Protein AF-A0A7C0WZ64-F1 (afdb_monomer_lite)

Foldseek 3Di:
DPPPDCQWAWDWDADPVLEIEIDPTDGHPVCPPVCPSLVRVVVSVVVSPGPYYDYDDDPPPVVVVVSVVD

Radius of gyration: 12.64 Å; chains: 1; bounding box: 28×18×37 Å

Structure (mmCIF, N/CA/C/O backbone):
data_AF-A0A7C0WZ64-F1
#
_entry.id   AF-A0A7C0WZ64-F1
#
loop_
_atom_site.group_PDB
_atom_site.id
_atom_site.type_symbol
_atom_site.label_atom_id
_atom_site.label_alt_id
_atom_site.label_comp_id
_atom_site.label_asym_id
_atom_site.label_entity_id
_atom_site.label_seq_id
_atom_site.pdbx_PDB_ins_code
_atom_site.Cartn_x
_atom_site.Cartn_y
_atom_site.Cartn_z
_atom_site.occupancy
_atom_site.B_iso_or_equiv
_atom_site.auth_seq_id
_atom_site.auth_comp_id
_atom_site.auth_asym_id
_atom_site.aut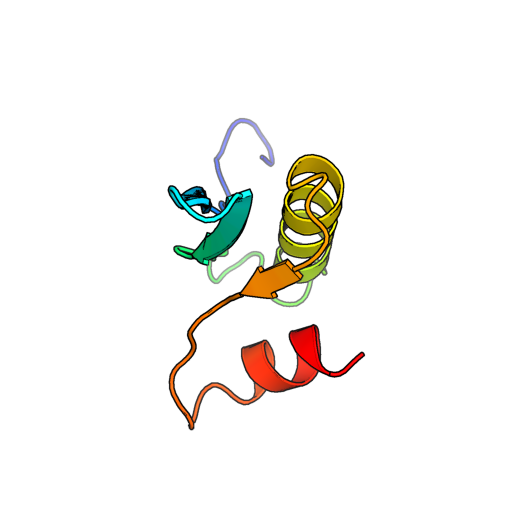h_atom_id
_atom_site.pdbx_PDB_model_num
ATOM 1 N N . MET A 1 1 ? -3.617 5.377 -14.298 1.00 82.19 1 MET A N 1
ATOM 2 C CA . MET A 1 1 ? -3.592 4.895 -15.689 1.00 82.19 1 MET A CA 1
ATOM 3 C C . MET A 1 1 ? -2.922 5.953 -16.534 1.00 82.19 1 MET A C 1
ATOM 5 O O . MET A 1 1 ? -2.942 7.112 -16.137 1.00 82.19 1 MET A O 1
ATOM 9 N N . GLU A 1 2 ? -2.316 5.551 -17.638 1.00 88.00 2 GLU A N 1
ATOM 10 C CA . GLU A 1 2 ? -1.774 6.435 -18.672 1.00 88.00 2 GLU A CA 1
ATOM 11 C C . GLU A 1 2 ? -2.086 5.758 -20.005 1.00 88.00 2 GLU A C 1
ATOM 13 O O . GLU A 1 2 ? -1.811 4.568 -20.137 1.00 88.00 2 GLU A O 1
ATOM 18 N N . ASN A 1 3 ? -2.741 6.472 -20.927 1.00 92.25 3 ASN A N 1
ATOM 19 C CA . ASN A 1 3 ? -3.227 5.928 -22.204 1.00 92.25 3 ASN A CA 1
ATOM 20 C C . ASN A 1 3 ? -3.995 4.599 -22.037 1.00 92.25 3 ASN A C 1
ATOM 22 O O . ASN A 1 3 ? -3.659 3.603 -22.668 1.00 92.25 3 ASN A O 1
ATOM 26 N N . ASP A 1 4 ? -4.950 4.566 -21.100 1.00 93.25 4 ASP A N 1
ATOM 27 C CA . ASP A 1 4 ? -5.768 3.392 -20.737 1.00 93.25 4 ASP A CA 1
ATOM 28 C C . ASP A 1 4 ? -5.009 2.161 -20.208 1.00 93.25 4 ASP A C 1
ATOM 30 O O . ASP A 1 4 ? -5.595 1.111 -19.948 1.00 93.25 4 ASP A O 1
ATOM 34 N N . ILE A 1 5 ? -3.712 2.302 -19.922 1.00 95.00 5 ILE A N 1
ATOM 35 C CA . ILE A 1 5 ? -2.890 1.243 -19.335 1.00 95.00 5 ILE A CA 1
ATOM 36 C C . ILE A 1 5 ? -2.778 1.444 -17.818 1.00 95.00 5 ILE A C 1
ATOM 38 O O . ILE A 1 5 ? -2.485 2.535 -17.305 1.00 95.00 5 ILE A O 1
ATOM 42 N N . VAL A 1 6 ? -2.984 0.369 -17.051 1.00 95.94 6 VAL A N 1
ATOM 43 C CA . VAL A 1 6 ? -2.767 0.359 -15.597 1.00 95.94 6 VAL A CA 1
ATOM 44 C C . VAL A 1 6 ? -1.267 0.314 -15.296 1.00 95.94 6 VAL A C 1
ATOM 46 O O . VAL A 1 6 ? -0.641 -0.737 -15.286 1.00 95.94 6 VAL A O 1
ATOM 49 N N . ILE A 1 7 ? -0.693 1.480 -15.002 1.00 97.38 7 ILE A N 1
ATOM 50 C CA . ILE A 1 7 ? 0.741 1.648 -14.693 1.00 97.38 7 ILE A CA 1
ATOM 51 C C . ILE A 1 7 ? 1.090 1.499 -13.204 1.00 97.38 7 ILE A C 1
ATOM 53 O O . ILE A 1 7 ? 2.252 1.596 -12.810 1.00 97.38 7 ILE A O 1
ATOM 57 N N . GLY A 1 8 ? 0.093 1.303 -12.344 1.00 97.19 8 GLY A N 1
ATOM 58 C CA . GLY A 1 8 ? 0.303 1.100 -10.918 1.00 97.19 8 GLY A CA 1
ATOM 59 C C . GLY A 1 8 ? -0.993 0.857 -10.162 1.00 97.19 8 GLY A C 1
ATOM 60 O O . GLY A 1 8 ? -2.064 1.284 -10.592 1.00 97.19 8 GLY A O 1
ATOM 61 N N . LEU A 1 9 ? -0.878 0.163 -9.035 1.00 97.25 9 LEU A N 1
ATOM 62 C CA . LEU A 1 9 ? -1.995 -0.192 -8.171 1.00 97.25 9 LEU A CA 1
ATOM 63 C C . LEU A 1 9 ? -1.544 -0.304 -6.716 1.00 97.25 9 LEU A C 1
ATOM 65 O O . LEU A 1 9 ? -0.371 -0.541 -6.423 1.00 97.25 9 LEU A O 1
ATOM 69 N N . SER A 1 10 ? -2.506 -0.159 -5.814 1.00 96.38 10 SER A N 1
ATOM 70 C CA . SER A 1 10 ? -2.364 -0.41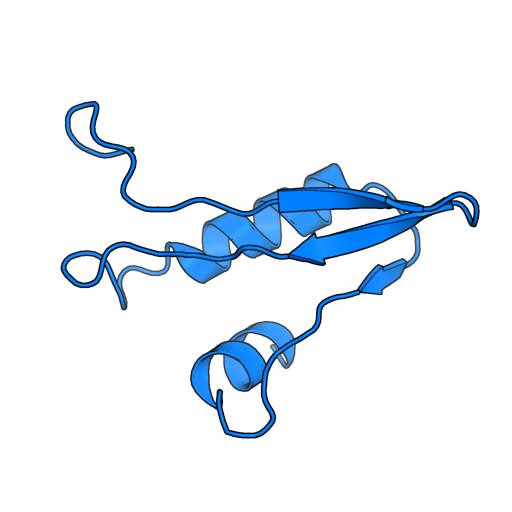9 -4.387 1.00 96.38 10 SER A CA 1
ATOM 71 C C . SER A 1 10 ? -3.663 -1.025 -3.875 1.00 96.38 10 SER A C 1
ATOM 73 O O . SER A 1 10 ? -4.743 -0.680 -4.356 1.00 96.38 10 SER A O 1
ATOM 75 N N . ARG A 1 11 ? -3.562 -1.928 -2.906 1.00 96.06 11 ARG A N 1
ATOM 76 C CA . ARG A 1 11 ? -4.701 -2.555 -2.241 1.00 96.06 11 ARG A CA 1
ATOM 77 C C . ARG A 1 11 ? -4.884 -1.935 -0.865 1.00 96.06 11 ARG A C 1
ATOM 79 O O . ARG A 1 11 ? -3.925 -1.830 -0.104 1.00 96.06 11 ARG A O 1
ATOM 86 N N . LEU A 1 12 ? -6.134 -1.640 -0.534 1.00 95.62 12 LEU A N 1
ATOM 87 C CA . LEU A 1 12 ? -6.592 -1.309 0.808 1.00 95.62 12 LEU A CA 1
ATOM 88 C C . LEU A 1 12 ? -7.478 -2.455 1.314 1.00 95.62 12 LEU A C 1
ATOM 90 O O . LEU A 1 12 ? -8.391 -2.879 0.609 1.00 95.62 12 LEU A O 1
ATOM 94 N N . LYS A 1 13 ? -7.187 -2.991 2.501 1.00 95.56 13 LYS A N 1
ATOM 95 C CA . LYS A 1 13 ? -7.990 -4.030 3.161 1.00 95.56 13 LYS A CA 1
ATOM 96 C C . LYS A 1 13 ? -8.329 -3.582 4.577 1.00 95.56 13 LYS A C 1
ATOM 98 O O . LYS A 1 13 ? -7.423 -3.236 5.323 1.00 95.56 13 LYS A O 1
ATOM 103 N N . TYR A 1 14 ? -9.597 -3.663 4.955 1.00 93.88 14 TYR A N 1
ATOM 104 C CA . TYR A 1 14 ? -10.039 -3.422 6.326 1.00 93.88 14 TYR A CA 1
ATOM 105 C C . TYR A 1 14 ? -9.932 -4.704 7.153 1.00 93.88 14 TYR A C 1
ATOM 107 O O . TYR A 1 14 ? -10.232 -5.795 6.655 1.00 93.88 14 TYR A O 1
ATOM 115 N N . SER A 1 15 ? -9.466 -4.586 8.393 1.00 88.88 15 SER A N 1
ATOM 116 C CA . SER A 1 15 ? -9.483 -5.667 9.380 1.00 88.88 15 SER A CA 1
ATOM 117 C C . SER A 1 15 ? -10.653 -5.513 10.353 1.00 88.88 15 SER A C 1
ATOM 119 O O . SER A 1 15 ? -11.268 -4.454 10.458 1.00 88.88 15 SER A O 1
ATOM 121 N N . LEU A 1 16 ? -10.987 -6.607 11.044 1.00 89.69 16 LEU A N 1
ATOM 122 C CA . LEU A 1 16 ? -12.113 -6.666 11.987 1.00 89.69 16 LEU A CA 1
ATOM 123 C C . LEU A 1 16 ? -11.946 -5.729 13.196 1.00 89.69 16 LEU A C 1
ATOM 125 O O . LEU A 1 16 ? -12.933 -5.363 13.820 1.00 89.69 16 LEU A O 1
ATOM 129 N N . ASP A 1 17 ? -10.714 -5.322 13.504 1.00 89.06 17 ASP A N 1
ATOM 130 C CA . ASP A 1 17 ? -10.369 -4.348 14.548 1.00 89.06 17 ASP A CA 1
ATOM 131 C C . ASP A 1 17 ? -10.591 -2.883 14.118 1.00 89.06 17 ASP A C 1
ATOM 133 O O . ASP A 1 17 ? -10.247 -1.961 14.856 1.00 89.06 17 ASP A O 1
ATOM 137 N N . GLY A 1 18 ? -11.160 -2.647 12.930 1.00 87.81 18 GLY A N 1
ATOM 138 C CA . GLY A 1 18 ? -11.417 -1.303 12.410 1.00 87.81 18 GLY A CA 1
ATOM 139 C C . GLY A 1 18 ? -10.167 -0.594 11.884 1.00 87.81 18 GLY A C 1
ATOM 140 O O . GLY A 1 18 ? -10.199 0.615 11.648 1.00 87.81 18 GLY A O 1
ATOM 141 N N . GLU A 1 19 ? -9.067 -1.323 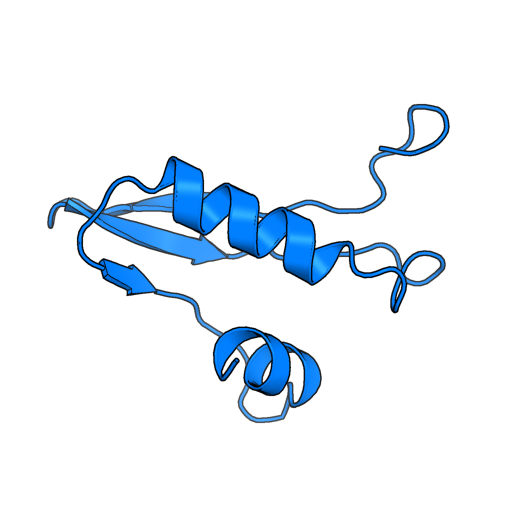11.696 1.00 94.19 19 GLU A N 1
ATOM 142 C CA . GLU A 1 19 ? -7.846 -0.805 11.087 1.00 94.19 19 GLU A CA 1
ATOM 143 C C . GLU A 1 19 ? -7.752 -1.110 9.586 1.00 94.19 19 GLU A C 1
ATOM 145 O O . GLU A 1 19 ? -8.522 -1.890 9.016 1.00 94.19 19 GLU A O 1
ATOM 150 N N . ALA A 1 20 ? -6.785 -0.470 8.928 1.00 95.75 20 ALA A N 1
ATOM 151 C CA . ALA A 1 20 ? -6.546 -0.619 7.502 1.00 95.75 20 ALA A CA 1
ATOM 152 C C . ALA A 1 20 ? -5.151 -1.170 7.191 1.00 95.75 20 ALA A C 1
ATOM 154 O O . ALA A 1 20 ? -4.141 -0.749 7.751 1.00 95.75 20 ALA A O 1
ATOM 155 N N . TRP A 1 21 ? -5.093 -2.064 6.208 1.00 95.69 21 TRP A N 1
ATOM 156 C CA . TRP A 1 21 ? -3.876 -2.646 5.661 1.00 95.69 21 TRP A CA 1
ATOM 157 C C . TRP A 1 21 ? -3.678 -2.214 4.214 1.00 95.69 21 TRP A C 1
ATOM 159 O O . TRP A 1 21 ? -4.447 -2.583 3.320 1.00 95.69 21 TRP A O 1
ATOM 169 N N . LEU A 1 22 ? -2.603 -1.474 3.981 1.00 95.06 22 LEU A N 1
ATOM 170 C CA . LEU A 1 22 ? -2.098 -1.142 2.661 1.00 95.06 22 LEU A CA 1
ATOM 171 C C . LEU A 1 22 ? -1.172 -2.268 2.202 1.00 95.06 22 LEU A C 1
ATOM 173 O O . LEU A 1 22 ? -0.300 -2.734 2.937 1.00 95.06 22 LEU A O 1
ATOM 177 N N . GLY A 1 23 ? -1.353 -2.722 0.969 1.00 94.06 23 GLY A N 1
ATOM 178 C CA . GLY A 1 23 ? -0.542 -3.800 0.419 1.00 94.06 23 GLY A CA 1
ATOM 179 C C . GLY A 1 23 ? -0.601 -3.865 -1.095 1.00 94.06 23 GLY A C 1
ATOM 180 O O . GLY A 1 23 ? -1.331 -3.123 -1.739 1.00 94.06 23 GLY A O 1
ATOM 181 N N . GLY A 1 24 ? 0.196 -4.755 -1.684 1.00 94.06 24 GLY A N 1
ATOM 182 C CA . GLY A 1 24 ? 0.193 -4.948 -3.136 1.00 94.06 24 GLY A CA 1
ATOM 183 C C . GLY A 1 24 ? 0.640 -3.724 -3.941 1.00 94.06 24 GLY A C 1
ATOM 184 O O . GLY A 1 24 ? 0.386 -3.691 -5.137 1.00 94.06 24 GLY A O 1
ATOM 185 N N . MET A 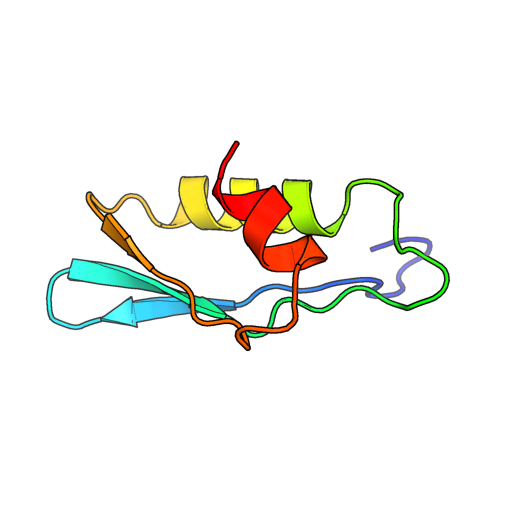1 25 ? 1.306 -2.739 -3.319 1.00 94.88 25 MET A N 1
ATOM 186 C CA . MET A 1 25 ? 1.815 -1.563 -4.025 1.00 94.88 25 MET A CA 1
ATOM 187 C C . MET A 1 25 ? 2.764 -1.998 -5.141 1.00 94.88 25 MET A C 1
ATOM 189 O O . MET A 1 25 ? 3.815 -2.606 -4.889 1.00 94.88 25 MET A O 1
ATOM 193 N N . ARG A 1 26 ? 2.392 -1.682 -6.378 1.00 95.31 26 ARG A N 1
ATOM 194 C CA . ARG A 1 26 ? 3.182 -1.957 -7.576 1.00 95.31 26 ARG A CA 1
ATOM 195 C C . ARG A 1 26 ? 3.080 -0.771 -8.519 1.00 95.31 26 ARG A C 1
ATOM 197 O O . ARG A 1 26 ? 2.014 -0.192 -8.693 1.00 95.31 26 ARG A O 1
ATOM 204 N N . VAL A 1 27 ? 4.208 -0.434 -9.128 1.00 97.00 27 VAL A N 1
ATOM 205 C CA . VAL A 1 27 ? 4.305 0.556 -10.201 1.00 97.00 27 VAL A CA 1
ATOM 206 C C . VAL A 1 27 ? 5.134 -0.071 -11.309 1.00 97.00 27 VAL A C 1
ATOM 208 O O . VAL A 1 27 ? 6.201 -0.648 -11.035 1.00 97.00 27 VAL A O 1
ATOM 211 N N . ASP A 1 28 ? 4.628 0.036 -12.534 1.00 96.75 28 ASP A N 1
ATOM 212 C CA . ASP A 1 28 ? 5.326 -0.395 -13.736 1.00 96.75 28 ASP A CA 1
ATOM 213 C C . ASP A 1 28 ? 6.741 0.198 -13.766 1.00 96.75 28 ASP A C 1
ATOM 215 O O . ASP A 1 28 ? 6.949 1.364 -13.423 1.00 96.75 28 ASP A O 1
ATOM 219 N N . LYS A 1 29 ? 7.734 -0.613 -14.146 1.00 96.31 29 LYS A N 1
ATOM 220 C CA . LYS A 1 29 ? 9.150 -0.235 -14.036 1.00 96.31 29 LYS A CA 1
ATOM 221 C C . LYS A 1 29 ? 9.502 1.016 -14.846 1.00 96.31 29 LYS A C 1
ATOM 223 O O . LYS A 1 29 ? 10.300 1.814 -14.358 1.00 96.31 29 LYS A O 1
ATOM 228 N N . ASN A 1 30 ? 8.865 1.218 -16.000 1.00 96.62 30 ASN A N 1
ATOM 229 C CA . ASN A 1 30 ? 9.113 2.354 -16.891 1.00 96.62 30 ASN A CA 1
ATOM 230 C C . ASN A 1 30 ? 8.446 3.643 -16.381 1.00 96.62 30 ASN A C 1
ATOM 232 O O . ASN A 1 30 ? 8.724 4.731 -16.872 1.00 96.62 30 ASN A O 1
ATOM 236 N N . HIS A 1 31 ? 7.590 3.530 -15.362 1.00 95.88 31 HIS A N 1
ATOM 237 C CA . HIS A 1 31 ? 6.805 4.628 -14.799 1.00 95.88 31 HIS A CA 1
ATOM 238 C C . HIS A 1 31 ? 7.217 4.966 -13.352 1.00 95.88 31 HIS A C 1
ATOM 240 O O . HIS A 1 31 ? 6.620 5.826 -12.698 1.00 95.88 31 HIS A O 1
ATOM 246 N N . ARG A 1 32 ? 8.254 4.305 -12.819 1.00 93.81 32 ARG A N 1
ATOM 247 C CA . ARG A 1 32 ? 8.797 4.578 -11.478 1.00 93.81 32 ARG A CA 1
ATOM 248 C C . ARG A 1 32 ? 9.443 5.963 -11.407 1.00 93.81 32 ARG A C 1
ATOM 250 O O . ARG A 1 32 ? 9.723 6.594 -12.416 1.00 93.81 32 ARG A O 1
ATOM 257 N N . ARG A 1 33 ? 9.678 6.442 -10.179 1.00 91.44 33 ARG A N 1
ATOM 258 C CA . ARG A 1 33 ? 10.272 7.765 -9.874 1.00 91.44 33 ARG A CA 1
ATOM 259 C C . ARG A 1 33 ? 9.453 8.978 -10.354 1.00 91.44 33 ARG A C 1
ATOM 261 O O . ARG A 1 33 ? 9.893 10.104 -10.186 1.00 91.44 33 ARG A O 1
ATOM 268 N N . ARG A 1 34 ? 8.220 8.765 -10.833 1.00 94.56 34 ARG A N 1
ATOM 269 C CA . ARG A 1 34 ? 7.238 9.809 -11.201 1.00 94.56 34 ARG A CA 1
ATOM 270 C C . ARG A 1 34 ? 6.231 10.133 -10.079 1.00 94.56 34 ARG A C 1
ATOM 272 O O . ARG A 1 34 ? 5.151 10.653 -10.336 1.00 94.56 34 ARG A O 1
ATOM 279 N N . GLY A 1 35 ? 6.521 9.741 -8.833 1.00 93.69 35 GLY A N 1
ATOM 280 C CA . GLY A 1 35 ? 5.639 9.974 -7.673 1.00 93.69 35 GLY A CA 1
ATOM 281 C C . GLY A 1 35 ? 4.367 9.110 -7.607 1.00 93.69 35 GLY A C 1
ATOM 282 O O . GLY A 1 35 ? 3.530 9.321 -6.734 1.00 93.69 35 GLY A O 1
ATOM 283 N N . ILE A 1 36 ? 4.204 8.120 -8.492 1.00 95.50 36 ILE A N 1
ATOM 284 C CA . ILE A 1 36 ? 2.987 7.287 -8.572 1.00 95.50 36 ILE A CA 1
ATOM 285 C C . ILE A 1 36 ? 2.737 6.504 -7.275 1.00 95.50 36 ILE A C 1
ATOM 287 O O . ILE A 1 36 ? 1.618 6.501 -6.771 1.00 95.50 36 ILE A O 1
ATOM 291 N N . ALA A 1 37 ? 3.773 5.870 -6.713 1.00 94.25 37 ALA A N 1
ATOM 292 C CA . ALA A 1 37 ? 3.650 5.102 -5.470 1.00 94.25 37 ALA A CA 1
ATOM 293 C C . ALA A 1 37 ? 3.197 5.984 -4.294 1.00 94.25 37 ALA A C 1
ATOM 295 O O . ALA A 1 37 ? 2.339 5.575 -3.515 1.00 94.25 37 ALA A O 1
ATOM 296 N N . THR A 1 38 ? 3.715 7.213 -4.214 1.00 94.25 38 THR A N 1
ATOM 297 C CA . THR A 1 38 ? 3.308 8.212 -3.220 1.00 94.25 38 THR A CA 1
ATOM 298 C C . THR A 1 38 ? 1.832 8.565 -3.381 1.00 94.25 38 THR A C 1
ATOM 300 O O . THR A 1 38 ? 1.069 8.352 -2.447 1.00 94.25 38 THR A O 1
ATOM 303 N N . LYS A 1 39 ? 1.397 8.959 -4.587 1.00 95.31 39 LYS A N 1
ATOM 304 C CA . LYS A 1 39 ? -0.010 9.309 -4.864 1.00 95.31 39 LYS A CA 1
ATOM 305 C C . LYS A 1 39 ? -0.981 8.172 -4.533 1.00 95.31 39 LYS A C 1
ATOM 307 O O . LYS A 1 39 ? -2.054 8.401 -3.981 1.00 95.31 39 LYS A O 1
ATOM 312 N N . LEU A 1 40 ? -0.620 6.933 -4.875 1.00 95.50 40 LEU A N 1
ATOM 313 C CA . LEU A 1 40 ? -1.433 5.757 -4.553 1.00 95.50 40 LEU A CA 1
ATOM 314 C C . LEU A 1 40 ? -1.480 5.492 -3.042 1.00 95.50 40 LEU A C 1
ATOM 316 O O . LEU A 1 40 ? -2.541 5.158 -2.521 1.00 95.50 40 LEU A O 1
ATOM 320 N N . THR A 1 41 ? -0.357 5.662 -2.339 1.00 93.44 41 THR A N 1
ATOM 321 C CA . THR A 1 41 ? -0.283 5.506 -0.877 1.00 93.44 41 THR A CA 1
ATOM 322 C C . THR A 1 41 ? -1.135 6.556 -0.172 1.00 93.44 41 THR A C 1
ATOM 324 O O . THR A 1 41 ? -1.972 6.196 0.649 1.00 93.44 41 THR A O 1
ATOM 327 N N . GLU A 1 42 ? -0.993 7.830 -0.540 1.00 93.12 42 GLU A N 1
ATOM 328 C CA . GLU A 1 42 ? -1.791 8.942 -0.009 1.00 93.12 42 GLU A CA 1
ATOM 329 C C . GLU A 1 42 ? -3.285 8.713 -0.236 1.00 93.12 42 GLU A C 1
ATOM 331 O O . GLU A 1 42 ? -4.088 8.887 0.680 1.00 93.12 42 GLU A O 1
ATOM 336 N N . LYS A 1 43 ? -3.666 8.243 -1.433 1.00 94.75 43 LYS A N 1
ATOM 337 C CA . LYS A 1 43 ? -5.055 7.880 -1.723 1.00 94.75 43 LYS A CA 1
ATOM 338 C C . LYS A 1 43 ? -5.543 6.764 -0.801 1.00 94.75 43 LYS A C 1
ATOM 340 O O . LYS A 1 43 ? -6.620 6.894 -0.234 1.00 94.75 43 LYS A O 1
ATOM 345 N N . CYS A 1 44 ? -4.770 5.696 -0.604 1.00 94.12 44 CYS A N 1
ATOM 346 C CA . CYS A 1 44 ? -5.153 4.629 0.322 1.00 94.12 44 CYS A CA 1
ATOM 347 C C . CYS A 1 44 ? -5.259 5.114 1.775 1.00 94.12 44 CYS A C 1
ATOM 349 O O . CYS A 1 44 ? -6.184 4.699 2.463 1.00 94.12 44 CYS A O 1
ATOM 351 N N . ILE A 1 45 ? -4.359 5.988 2.239 1.00 92.19 45 ILE A N 1
ATOM 352 C CA . ILE A 1 45 ? -4.427 6.575 3.588 1.00 92.19 45 ILE A CA 1
ATOM 353 C C . ILE A 1 45 ? -5.697 7.421 3.735 1.00 92.19 45 ILE A C 1
ATOM 355 O O . ILE A 1 45 ? -6.418 7.284 4.721 1.00 92.19 45 ILE A O 1
ATOM 359 N N . LYS A 1 46 ? -6.011 8.248 2.731 1.00 93.69 46 LYS A N 1
ATOM 360 C CA . LYS A 1 46 ? -7.230 9.064 2.709 1.00 93.69 46 LYS A CA 1
ATOM 361 C C . LYS A 1 46 ? -8.498 8.205 2.724 1.00 93.69 46 LYS A C 1
ATOM 363 O O . LYS A 1 46 ? -9.421 8.495 3.480 1.00 93.69 46 LYS A O 1
ATOM 368 N N . GLU A 1 47 ? -8.544 7.151 1.911 1.00 94.38 47 GLU A N 1
ATOM 369 C CA . GLU A 1 47 ? -9.705 6.255 1.834 1.00 94.38 47 GLU A CA 1
ATOM 370 C C . GLU A 1 47 ? -9.823 5.311 3.032 1.00 94.38 47 GLU A C 1
ATOM 372 O O . GLU A 1 47 ? -10.930 4.889 3.359 1.00 94.38 47 GLU A O 1
ATOM 377 N N . ALA A 1 48 ? -8.723 5.006 3.728 1.00 93.75 48 ALA A N 1
ATOM 378 C CA . ALA A 1 48 ? -8.766 4.182 4.929 1.00 93.75 48 ALA A CA 1
ATOM 379 C C . ALA A 1 48 ? -9.766 4.746 5.943 1.00 93.75 48 ALA A C 1
ATOM 381 O O . ALA A 1 48 ? -10.545 3.983 6.493 1.00 93.75 48 ALA A O 1
ATOM 382 N N . ARG A 1 49 ? -9.810 6.069 6.164 1.00 88.69 49 ARG A N 1
ATOM 383 C CA . ARG A 1 49 ? -10.727 6.694 7.147 1.00 88.69 49 ARG A CA 1
ATOM 384 C C . ARG A 1 49 ? -10.685 6.004 8.525 1.00 88.69 49 ARG A C 1
ATOM 386 O O . ARG A 1 49 ? -11.666 5.991 9.259 1.00 88.69 49 ARG A O 1
ATOM 393 N N . THR A 1 50 ? -9.534 5.430 8.869 1.00 89.56 50 THR A N 1
ATOM 394 C CA . THR A 1 50 ? -9.276 4.709 10.120 1.00 89.56 50 THR A CA 1
ATOM 395 C C . THR A 1 50 ? -8.243 5.458 10.944 1.00 89.56 50 THR A C 1
ATOM 397 O O . THR A 1 50 ? -7.363 6.111 10.384 1.00 89.56 50 THR A O 1
ATOM 400 N N . ARG A 1 51 ? -8.245 5.260 12.264 1.00 87.12 51 ARG A N 1
ATOM 401 C CA . ARG A 1 51 ? -7.208 5.814 13.149 1.00 87.12 51 ARG A CA 1
ATOM 402 C C . ARG A 1 51 ? -5.802 5.276 12.848 1.00 87.12 51 ARG A C 1
ATOM 404 O O . ARG A 1 51 ? -4.825 5.971 13.114 1.00 87.12 51 ARG A O 1
ATOM 411 N N . LYS A 1 52 ? -5.685 4.048 12.328 1.00 92.12 52 LYS A N 1
ATOM 412 C CA . LYS A 1 52 ? -4.396 3.389 12.081 1.00 92.12 52 LYS A CA 1
ATOM 413 C C . LYS A 1 52 ? -4.387 2.651 10.746 1.00 92.12 52 LYS A C 1
ATOM 415 O O . LYS A 1 52 ? -5.230 1.796 10.491 1.00 92.12 52 LYS A O 1
ATOM 420 N N . ALA A 1 53 ? -3.392 2.978 9.926 1.00 92.56 53 ALA A N 1
ATOM 421 C CA . ALA A 1 53 ? -3.090 2.299 8.676 1.00 92.56 53 ALA A CA 1
ATOM 422 C C . ALA A 1 53 ? -1.725 1.607 8.790 1.00 92.56 53 ALA A C 1
ATOM 424 O O . ALA A 1 53 ? -0.764 2.186 9.299 1.00 92.56 53 ALA A O 1
ATOM 425 N N . ARG A 1 54 ? -1.640 0.361 8.328 1.00 92.50 54 ARG A N 1
ATOM 426 C CA . ARG A 1 54 ? -0.445 -0.485 8.401 1.00 92.50 54 ARG A CA 1
ATOM 427 C C . ARG A 1 54 ? -0.029 -0.928 7.007 1.00 92.50 54 ARG A C 1
ATOM 429 O O . ARG A 1 54 ? -0.867 -1.104 6.127 1.00 92.50 54 ARG A O 1
ATOM 436 N N . LEU A 1 55 ? 1.259 -1.171 6.813 1.00 92.75 55 LEU A N 1
ATOM 437 C CA . LEU A 1 55 ? 1.789 -1.827 5.621 1.00 92.75 55 LEU A CA 1
ATOM 438 C C . LEU A 1 55 ? 2.972 -2.706 5.998 1.00 92.75 55 LEU A C 1
ATOM 440 O O . LEU A 1 55 ? 3.661 -2.444 6.981 1.00 92.75 55 LEU A O 1
ATOM 444 N N . PHE A 1 56 ? 3.222 -3.715 5.174 1.00 91.25 56 PHE A N 1
ATOM 445 C CA . PHE A 1 56 ? 4.426 -4.528 5.252 1.00 91.25 56 PHE A CA 1
ATOM 446 C C . PHE A 1 56 ? 5.309 -4.267 4.041 1.00 91.25 56 PHE A C 1
ATOM 448 O O . PHE A 1 56 ? 4.834 -4.167 2.907 1.00 91.25 56 PHE A O 1
ATOM 455 N N . THR A 1 57 ? 6.610 -4.201 4.285 1.00 92.69 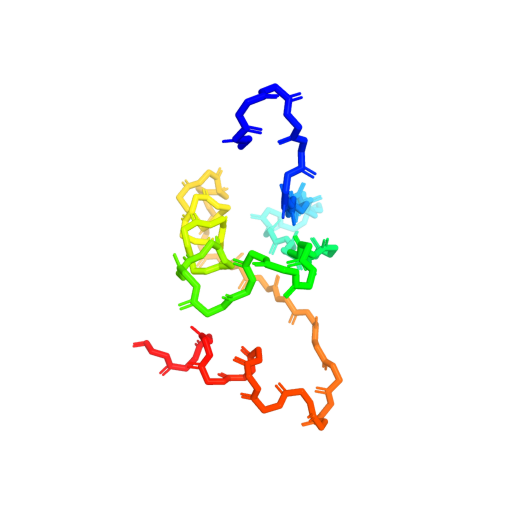57 THR A N 1
ATOM 456 C CA . THR A 1 57 ? 7.633 -4.196 3.248 1.00 92.69 57 THR A CA 1
ATOM 457 C C . THR A 1 57 ? 8.821 -5.022 3.721 1.00 92.69 57 THR A C 1
ATOM 459 O O . THR A 1 57 ? 9.016 -5.189 4.922 1.00 92.69 57 THR A O 1
ATOM 462 N N . THR A 1 58 ? 9.606 -5.551 2.787 1.00 92.62 58 THR A N 1
ATOM 463 C CA . THR A 1 58 ? 10.873 -6.203 3.125 1.00 92.62 58 THR A CA 1
ATOM 464 C C . THR A 1 58 ? 11.853 -5.178 3.692 1.00 92.62 58 THR A C 1
ATOM 466 O O . THR A 1 58 ? 11.843 -4.015 3.282 1.00 92.62 58 THR A O 1
ATOM 469 N N . GLU A 1 59 ? 12.708 -5.616 4.614 1.00 91.25 59 GLU A N 1
ATOM 470 C CA . GLU A 1 59 ? 13.710 -4.779 5.292 1.00 91.25 59 GLU A CA 1
ATOM 471 C C . GLU A 1 59 ? 14.628 -4.029 4.312 1.00 91.25 59 GLU A C 1
ATOM 473 O O . GLU A 1 59 ? 14.913 -2.849 4.494 1.00 91.25 59 GLU A O 1
ATOM 478 N N . ASN A 1 60 ? 14.989 -4.674 3.201 1.00 95.12 60 ASN A N 1
ATOM 479 C CA . ASN A 1 60 ? 15.889 -4.114 2.192 1.00 95.12 60 ASN A CA 1
ATOM 480 C C . ASN A 1 60 ? 15.178 -3.198 1.183 1.00 95.12 60 ASN A C 1
ATOM 482 O O . ASN A 1 60 ? 15.803 -2.658 0.269 1.00 95.12 60 ASN A O 1
ATOM 486 N N . ASN A 1 61 ? 13.864 -2.988 1.315 1.00 92.31 61 ASN A N 1
ATOM 487 C CA . ASN A 1 61 ? 13.118 -2.081 0.450 1.00 92.31 61 ASN A CA 1
ATOM 488 C C . ASN A 1 61 ? 13.197 -0.640 0.970 1.00 92.31 61 ASN A C 1
ATOM 490 O O . ASN A 1 61 ? 12.211 -0.047 1.417 1.00 92.31 61 ASN A O 1
ATOM 494 N N . ILE A 1 62 ? 14.400 -0.075 0.872 1.00 91.50 62 ILE A N 1
ATOM 495 C CA . ILE A 1 62 ? 14.732 1.278 1.335 1.00 91.50 62 ILE A CA 1
ATOM 496 C C . ILE A 1 62 ? 13.810 2.324 0.691 1.00 91.50 62 ILE A C 1
ATOM 498 O O . ILE A 1 62 ? 13.403 3.284 1.339 1.00 91.50 62 ILE A O 1
ATOM 502 N N . LEU A 1 63 ? 13.413 2.122 -0.570 1.00 88.31 63 LEU A N 1
ATOM 503 C CA . LEU A 1 63 ? 12.506 3.035 -1.269 1.00 88.31 63 LEU A CA 1
ATOM 504 C C . LEU A 1 63 ? 11.108 3.067 -0.637 1.00 88.31 63 LEU A C 1
ATOM 506 O O . LEU A 1 63 ? 10.555 4.150 -0.452 1.00 88.31 63 LEU A O 1
ATOM 510 N N . ALA A 1 64 ? 10.541 1.909 -0.286 1.00 89.06 64 ALA A N 1
ATOM 511 C CA . ALA A 1 64 ? 9.255 1.862 0.407 1.00 89.06 64 ALA A CA 1
ATOM 512 C C . ALA A 1 64 ? 9.360 2.393 1.842 1.00 89.06 64 ALA A C 1
ATOM 514 O O . ALA A 1 64 ? 8.461 3.100 2.285 1.00 89.06 64 ALA A O 1
ATOM 515 N N . LEU A 1 65 ? 10.464 2.117 2.543 1.00 90.00 65 LEU A N 1
ATOM 516 C CA . LEU A 1 65 ? 10.721 2.663 3.881 1.00 90.00 65 LEU A CA 1
ATOM 517 C C . LEU A 1 65 ? 10.795 4.195 3.871 1.00 90.00 65 LEU A C 1
ATOM 519 O O . LEU A 1 65 ? 10.141 4.852 4.676 1.00 90.00 65 LEU A O 1
ATOM 523 N N . ASN A 1 66 ? 11.535 4.780 2.929 1.00 88.56 66 ASN A N 1
ATOM 524 C CA . ASN A 1 66 ? 11.648 6.235 2.804 1.00 88.56 66 ASN A CA 1
ATOM 525 C C . ASN A 1 66 ? 10.318 6.893 2.424 1.00 88.56 66 ASN A C 1
ATOM 527 O O . ASN A 1 66 ? 10.063 8.030 2.809 1.00 88.56 66 ASN A O 1
ATOM 531 N N . MET A 1 67 ? 9.462 6.189 1.682 1.00 85.38 67 MET A N 1
ATOM 532 C CA . MET A 1 67 ? 8.135 6.685 1.324 1.00 85.38 67 MET A CA 1
ATOM 533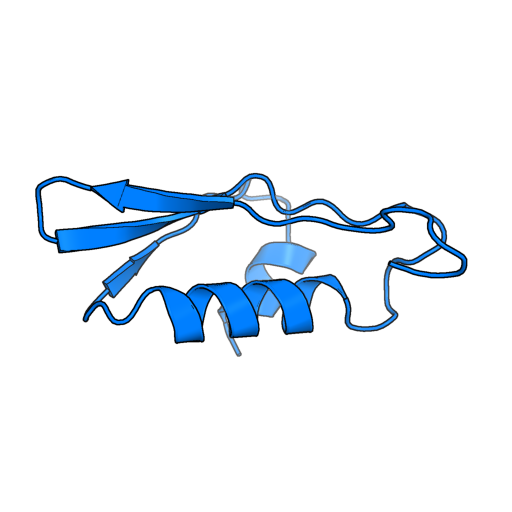 C C . MET A 1 67 ? 7.220 6.844 2.547 1.00 85.38 67 MET A C 1
ATOM 535 O O . MET A 1 67 ? 6.410 7.761 2.559 1.00 85.38 67 MET A O 1
ATOM 539 N N . VAL A 1 68 ? 7.335 5.966 3.549 1.00 83.19 68 VAL A N 1
ATOM 540 C CA . VAL A 1 68 ? 6.410 5.906 4.702 1.00 83.19 68 VAL A CA 1
ATOM 541 C C . VAL A 1 68 ? 6.919 6.655 5.933 1.00 83.19 68 VAL A C 1
ATOM 543 O O . VAL A 1 68 ? 6.176 6.823 6.891 1.00 83.19 68 VAL A O 1
ATOM 546 N N . ARG A 1 69 ? 8.191 7.066 5.924 1.00 81.75 69 ARG A N 1
ATOM 547 C CA . ARG A 1 69 ? 8.834 7.846 6.994 1.00 81.75 69 ARG A CA 1
ATOM 548 C C . ARG A 1 69 ? 8.719 9.365 6.811 1.00 81.75 69 ARG A C 1
ATOM 550 O O . ARG A 1 69 ? 9.225 10.091 7.660 1.00 81.75 69 ARG A O 1
ATOM 557 N N . LYS A 1 70 ? 8.149 9.823 5.697 1.00 62.84 70 LYS A N 1
ATOM 558 C CA . LYS A 1 70 ? 7.853 11.242 5.465 1.00 62.84 70 LYS A CA 1
ATOM 559 C C . LYS A 1 70 ? 6.682 11.695 6.320 1.00 62.84 70 LYS A C 1
ATOM 561 O O . LYS A 1 70 ? 6.749 12.854 6.771 1.00 62.84 70 LYS A O 1
#

pLDDT: mean 92.31, std 5.0, range [62.84, 97.38]

Secondary structure (DSSP, 8-state):
-BTTB--EEEEEEE-TTS-EEEEEEEE-GGGTTSSHHHHHHHHHHHHH-SS-EEE---TT-HHHHHHH--

Sequence (70 aa):
MENDIVIGLSRLKYSLDGEAWLGGMRVDKNHRRRGIATKLTEKCIKEARTRKARLFTTENNILALNMVRK